Protein AF-A0A2J7ZFW6-F1 (afdb_monomer_lite)

Structure (mmCIF, N/CA/C/O backbone):
data_AF-A0A2J7ZFW6-F1
#
_entry.id   AF-A0A2J7ZFW6-F1
#
loop_
_atom_site.group_PDB
_atom_site.id
_atom_site.type_symbol
_atom_site.label_atom_id
_atom_site.label_alt_id
_atom_site.label_comp_id
_atom_site.label_asym_id
_atom_site.label_entity_id
_atom_site.label_seq_id
_atom_site.pdbx_PDB_ins_code
_atom_site.Cartn_x
_atom_site.Cartn_y
_atom_site.Cartn_z
_atom_site.occupancy
_atom_site.B_iso_or_equiv
_atom_site.auth_seq_id
_atom_site.auth_comp_id
_atom_site.auth_asym_id
_atom_site.auth_atom_id
_atom_site.pdbx_PDB_model_num
ATOM 1 N N . GLY A 1 1 ? 2.604 1.633 24.240 1.00 54.91 1 GLY A N 1
ATOM 2 C CA . GLY A 1 1 ? 1.274 1.673 23.605 1.00 54.91 1 GLY A CA 1
ATOM 3 C C . GLY A 1 1 ? 0.213 1.058 24.493 1.00 54.91 1 GLY A C 1
ATOM 4 O O . GLY A 1 1 ? 0.564 0.341 25.420 1.00 54.91 1 GLY A O 1
ATOM 5 N N . THR A 1 2 ? -1.064 1.325 24.219 1.00 57.09 2 THR A N 1
ATOM 6 C CA . THR A 1 2 ? -2.205 0.708 24.924 1.00 57.09 2 THR A CA 1
ATOM 7 C C . THR A 1 2 ? -2.651 -0.556 24.183 1.00 57.09 2 THR A C 1
ATOM 9 O O . THR A 1 2 ? -2.624 -0.587 22.955 1.00 57.09 2 THR A O 1
ATOM 12 N N . SER A 1 3 ? -3.036 -1.611 24.907 1.00 61.34 3 SER A N 1
ATOM 13 C CA . SER A 1 3 ? -3.532 -2.857 24.301 1.00 61.34 3 SER A CA 1
ATOM 14 C C . SER A 1 3 ? -4.953 -2.675 23.749 1.00 61.34 3 SER A C 1
ATOM 16 O O . SER A 1 3 ? -5.788 -2.030 24.385 1.00 61.34 3 SER A O 1
ATOM 18 N N . ILE A 1 4 ? -5.238 -3.241 22.571 1.00 69.00 4 ILE A N 1
ATOM 19 C CA . ILE A 1 4 ? -6.576 -3.206 21.961 1.00 69.00 4 ILE A CA 1
ATOM 20 C C . ILE A 1 4 ? -7.491 -4.219 22.673 1.00 69.00 4 ILE A C 1
ATOM 22 O O . ILE A 1 4 ? -7.099 -5.381 22.813 1.00 69.00 4 ILE A O 1
ATOM 26 N N . PRO A 1 5 ? -8.727 -3.843 23.066 1.00 78.56 5 PRO A N 1
ATOM 27 C CA . PRO A 1 5 ? -9.660 -4.775 23.688 1.00 78.56 5 PRO A CA 1
ATOM 28 C C . PRO A 1 5 ? -9.950 -6.004 22.802 1.00 78.56 5 PRO A C 1
ATOM 30 O O . PRO A 1 5 ? -10.205 -5.848 21.602 1.00 78.56 5 PRO A O 1
ATOM 33 N N . PRO A 1 6 ? -9.992 -7.227 23.367 1.00 77.69 6 PRO A N 1
ATOM 34 C CA . PRO A 1 6 ? -10.208 -8.454 22.596 1.00 77.69 6 PRO A CA 1
ATOM 35 C C . PRO A 1 6 ? -11.500 -8.474 21.764 1.00 77.69 6 PRO A C 1
ATOM 37 O O . PRO A 1 6 ? -11.520 -9.053 20.679 1.00 77.69 6 PRO A O 1
ATOM 40 N N . ASP A 1 7 ? -12.572 -7.839 22.244 1.00 82.88 7 ASP A N 1
ATOM 41 C CA . ASP A 1 7 ? -13.850 -7.746 21.526 1.00 82.88 7 ASP A CA 1
ATOM 42 C C . ASP A 1 7 ? -13.753 -6.933 20.236 1.00 82.88 7 ASP A C 1
ATOM 44 O O . ASP A 1 7 ? -14.237 -7.370 19.191 1.00 82.88 7 ASP A O 1
ATOM 48 N N . VAL A 1 8 ? -13.061 -5.793 20.283 1.00 81.00 8 VAL A N 1
ATOM 49 C CA . VAL A 1 8 ? -12.834 -4.935 19.110 1.00 81.00 8 VAL A CA 1
ATOM 50 C C . VAL A 1 8 ? -12.044 -5.703 18.050 1.00 81.00 8 VAL A C 1
ATOM 52 O O . VAL A 1 8 ? -12.373 -5.665 16.866 1.00 81.00 8 VAL A O 1
ATOM 55 N N . MET A 1 9 ? -11.044 -6.479 18.473 1.00 76.31 9 MET A N 1
ATOM 56 C CA . MET A 1 9 ? -10.252 -7.306 17.564 1.00 76.31 9 MET A CA 1
ATOM 57 C C . MET A 1 9 ? -11.081 -8.406 16.890 1.00 76.31 9 MET A C 1
ATOM 59 O O . MET A 1 9 ? -10.951 -8.629 15.685 1.00 76.31 9 MET A O 1
ATOM 63 N N . ARG A 1 10 ? -11.985 -9.058 17.634 1.00 80.50 10 ARG A N 1
ATOM 64 C CA . ARG A 1 10 ? -12.930 -10.034 17.066 1.00 80.50 10 ARG A CA 1
ATOM 65 C C . ARG A 1 10 ? -13.868 -9.394 16.043 1.00 80.50 10 ARG A C 1
ATOM 67 O O . ARG A 1 10 ? -14.083 -9.976 14.982 1.00 80.50 10 ARG A O 1
ATOM 74 N N . GLN A 1 11 ? -14.388 -8.203 16.333 1.00 83.25 11 GLN A N 1
ATOM 75 C CA . GLN A 1 11 ? -15.277 -7.476 15.422 1.00 83.25 11 GLN A CA 1
ATOM 76 C C . GLN A 1 11 ? -14.564 -7.080 14.125 1.00 83.25 11 GLN A C 1
ATOM 78 O O . GLN A 1 11 ? -15.088 -7.344 13.046 1.00 83.25 11 GLN A O 1
ATOM 83 N N . LEU A 1 12 ? -13.347 -6.534 14.207 1.00 79.94 12 LEU A N 1
ATOM 84 C CA . LEU A 1 12 ? -12.536 -6.206 13.027 1.0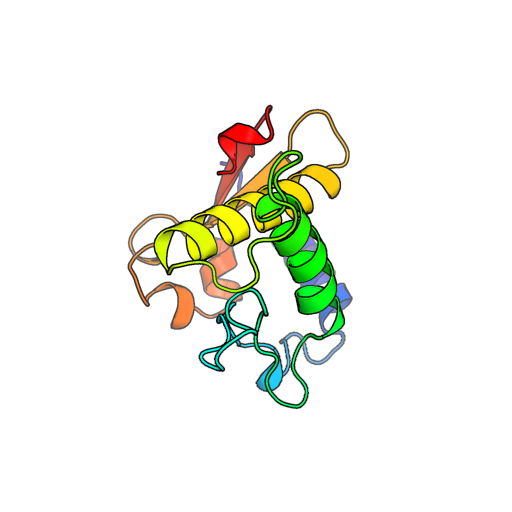0 79.94 12 LEU A CA 1
ATOM 85 C C . LEU A 1 12 ? -12.236 -7.447 12.179 1.00 79.94 12 LEU A C 1
ATOM 87 O O . LEU A 1 12 ? -12.359 -7.418 10.957 1.00 79.94 12 LEU A O 1
ATOM 91 N N . ARG A 1 13 ? -11.899 -8.567 12.824 1.00 78.56 13 ARG A N 1
ATOM 92 C CA . ARG A 1 13 ? -11.653 -9.848 12.150 1.00 78.56 13 ARG A CA 1
ATOM 93 C C . ARG A 1 13 ? -12.893 -10.346 11.406 1.00 78.56 13 ARG A C 1
ATOM 95 O O . ARG A 1 13 ? -12.777 -10.775 10.261 1.00 78.56 13 ARG A O 1
ATOM 102 N N . SER A 1 14 ? -14.064 -10.257 12.034 1.00 84.69 14 SER A N 1
ATOM 103 C CA . SER A 1 14 ? -15.339 -10.610 11.402 1.00 84.69 14 SER A CA 1
ATOM 104 C C . SER A 1 14 ? -15.698 -9.660 10.261 1.00 84.69 14 SER A C 1
ATOM 106 O O . SER A 1 14 ? -16.242 -10.106 9.257 1.00 84.69 14 SER A O 1
ATOM 108 N N . LEU A 1 15 ? -15.396 -8.368 10.392 1.00 84.19 15 LEU A N 1
ATOM 109 C CA . LEU A 1 15 ? -15.647 -7.381 9.344 1.00 84.19 15 LEU A CA 1
ATOM 110 C C . LEU A 1 15 ? -14.795 -7.657 8.098 1.00 84.19 15 LEU A C 1
ATOM 112 O O . LEU A 1 15 ? -15.297 -7.569 6.983 1.00 84.19 15 LEU A O 1
ATOM 116 N N . LEU A 1 16 ? -13.519 -8.005 8.284 1.00 81.75 16 LEU A N 1
ATOM 117 C CA . LEU A 1 16 ? -12.585 -8.240 7.181 1.00 81.75 16 LEU A CA 1
ATOM 118 C C . LEU A 1 16 ? -12.771 -9.617 6.530 1.00 81.75 16 LEU A C 1
ATOM 120 O O . LEU A 1 16 ? -12.719 -9.724 5.307 1.00 81.75 16 LEU A O 1
ATOM 124 N N . TRP A 1 17 ? -12.976 -10.670 7.329 1.00 83.94 17 TRP A N 1
ATOM 125 C CA . TRP A 1 17 ? -12.914 -12.065 6.861 1.00 83.94 17 TRP A CA 1
ATOM 126 C C . TRP A 1 17 ? -14.219 -12.848 7.030 1.00 83.94 17 TRP A C 1
ATOM 128 O O . TRP A 1 17 ? -14.264 -14.042 6.722 1.00 83.94 17 TRP A O 1
ATOM 138 N N . GLY A 1 18 ? -15.281 -12.215 7.529 1.00 83.12 18 GLY A N 1
ATOM 139 C CA . GLY A 1 18 ? -16.548 -12.882 7.816 1.00 83.12 18 GLY A CA 1
ATOM 140 C C . GLY A 1 18 ? -16.369 -14.102 8.725 1.00 83.12 18 GLY A C 1
ATOM 141 O O . GLY A 1 18 ? -15.485 -14.153 9.583 1.00 83.12 18 GLY A O 1
ATOM 142 N N . ASN A 1 19 ? -17.178 -15.133 8.477 1.00 78.50 19 ASN A N 1
ATOM 143 C CA . ASN A 1 19 ? -17.191 -16.369 9.269 1.00 78.50 19 ASN A CA 1
ATOM 144 C C . ASN A 1 19 ? -15.912 -17.218 9.127 1.00 78.50 19 ASN A C 1
ATOM 146 O O . ASN A 1 19 ? -15.672 -18.092 9.954 1.00 78.50 19 ASN A O 1
ATOM 150 N N . GLN A 1 20 ? -15.090 -16.981 8.096 1.00 73.38 20 GLN A N 1
ATOM 151 C CA . GLN A 1 20 ? -13.809 -17.679 7.913 1.00 73.38 20 GLN A CA 1
ATOM 152 C C . GLN A 1 20 ? -12.788 -17.233 8.967 1.00 73.38 20 GLN A C 1
ATOM 154 O O . GLN A 1 20 ? -11.894 -17.986 9.349 1.00 73.38 20 GLN A O 1
ATOM 159 N N . GLY A 1 21 ? -12.891 -15.980 9.424 1.00 72.94 21 GLY A N 1
ATOM 160 C CA . GLY A 1 21 ? -12.013 -15.389 10.425 1.00 72.94 21 GLY A CA 1
ATOM 161 C C . GLY A 1 21 ? -10.541 -15.268 10.009 1.00 72.94 21 GLY A C 1
ATOM 162 O O . GLY A 1 21 ? -9.755 -14.725 10.773 1.00 72.94 21 GLY A O 1
ATOM 163 N N . VAL A 1 22 ? -10.113 -15.748 8.847 1.00 77.06 22 VAL A N 1
ATOM 164 C CA . VAL A 1 22 ? -8.724 -15.635 8.391 1.00 77.06 22 VAL A CA 1
ATOM 165 C C . VAL A 1 22 ? -8.683 -15.209 6.929 1.00 77.06 22 VAL A C 1
ATOM 167 O O . VAL A 1 22 ? -9.566 -15.591 6.161 1.00 77.06 22 VAL A O 1
ATOM 170 N N . PRO A 1 23 ? -7.654 -14.450 6.517 1.00 80.44 23 PRO A N 1
ATOM 171 C CA . PRO A 1 23 ? -7.466 -14.140 5.111 1.00 80.44 23 PRO A CA 1
ATOM 172 C C . PRO A 1 23 ? -7.159 -15.425 4.326 1.00 80.44 23 PRO A C 1
ATOM 174 O O . PRO A 1 23 ? -6.467 -16.317 4.846 1.00 80.44 23 PRO A O 1
ATOM 177 N N . PRO A 1 24 ? -7.611 -15.524 3.063 1.00 83.38 24 PRO A N 1
ATOM 178 C CA . PRO A 1 24 ? -7.288 -16.661 2.212 1.00 83.38 24 PRO A CA 1
ATOM 179 C C . PRO A 1 24 ? -5.766 -16.753 1.990 1.00 83.38 24 PRO A C 1
ATOM 181 O O . PRO A 1 24 ? -5.067 -15.738 2.063 1.00 83.38 24 PRO A O 1
ATOM 184 N N . PRO A 1 25 ? -5.212 -17.943 1.685 1.00 83.81 25 PRO A N 1
ATOM 185 C CA . PRO A 1 25 ? -3.768 -18.112 1.499 1.00 83.81 25 PRO A CA 1
ATOM 186 C C . PRO A 1 25 ? -3.151 -17.152 0.472 1.00 83.81 25 PRO A C 1
ATOM 188 O O . PRO A 1 25 ? -2.040 -16.671 0.676 1.00 83.81 25 PRO A O 1
ATOM 191 N N . SER A 1 26 ? -3.887 -16.810 -0.589 1.00 83.69 26 SER A N 1
ATOM 192 C CA . SER A 1 26 ? -3.454 -15.860 -1.622 1.00 83.69 26 SER A CA 1
ATOM 193 C C . SER A 1 26 ? -3.247 -14.431 -1.102 1.00 83.69 26 SER A C 1
ATOM 195 O O . SER A 1 26 ? -2.488 -13.668 -1.694 1.00 83.69 26 SER A O 1
ATOM 197 N N . TRP A 1 27 ? -3.883 -14.066 0.015 1.00 86.50 27 TRP A N 1
ATOM 198 C CA . TRP A 1 27 ? -3.726 -12.766 0.673 1.00 86.50 27 TRP A CA 1
ATOM 199 C C . TRP A 1 27 ? -2.556 -12.731 1.657 1.00 86.50 27 TRP A C 1
ATOM 201 O O . TRP A 1 27 ? -2.133 -11.653 2.067 1.00 86.50 27 TRP A O 1
ATOM 211 N N . LYS A 1 28 ? -1.969 -13.885 1.993 1.00 83.56 28 LYS A N 1
ATOM 212 C CA . LYS A 1 28 ? -0.756 -13.987 2.817 1.00 83.56 28 LYS A CA 1
ATOM 213 C C . LYS A 1 28 ? 0.499 -13.780 1.959 1.00 83.56 28 LYS A C 1
ATOM 215 O O . LYS A 1 28 ? 1.374 -14.643 1.893 1.00 83.56 28 LYS A O 1
ATOM 220 N N . GLN A 1 29 ? 0.571 -12.645 1.267 1.00 86.12 29 GLN A N 1
ATOM 221 C CA . GLN A 1 29 ? 1.736 -12.227 0.487 1.00 86.12 29 GLN A CA 1
ATOM 222 C C . GLN A 1 29 ? 2.304 -10.903 1.007 1.00 86.12 29 GLN A C 1
ATOM 224 O O . GLN A 1 29 ? 1.587 -10.100 1.595 1.00 86.12 29 GLN A O 1
ATOM 229 N N . GLY A 1 30 ? 3.595 -10.678 0.771 1.00 87.75 30 GLY A N 1
ATOM 230 C CA . GLY A 1 30 ? 4.220 -9.378 0.992 1.00 87.75 30 GLY A CA 1
ATOM 231 C C . GLY A 1 30 ? 4.044 -8.438 -0.201 1.00 87.75 30 GLY A C 1
ATOM 232 O O . GLY A 1 30 ? 3.451 -8.792 -1.225 1.00 87.75 30 GLY A O 1
ATOM 233 N N . PHE A 1 31 ? 4.624 -7.249 -0.075 1.00 94.25 31 PHE A N 1
ATOM 234 C CA . PHE A 1 31 ? 4.855 -6.347 -1.196 1.00 94.25 31 PHE A CA 1
ATOM 235 C C . PHE A 1 31 ? 6.160 -6.749 -1.886 1.00 94.25 31 PHE A C 1
ATOM 237 O O . PHE A 1 31 ? 7.227 -6.722 -1.274 1.00 94.25 31 PHE A O 1
ATOM 244 N N . PHE A 1 32 ? 6.077 -7.148 -3.152 1.00 94.19 32 PHE A N 1
ATOM 245 C CA . PHE A 1 32 ? 7.241 -7.524 -3.950 1.00 94.19 32 PHE A CA 1
ATOM 246 C C . PHE A 1 32 ? 7.275 -6.674 -5.205 1.00 94.19 32 PHE A C 1
ATOM 248 O O . PHE A 1 32 ? 6.269 -6.586 -5.904 1.00 94.19 32 PHE A O 1
ATOM 255 N N . PHE A 1 33 ? 8.426 -6.094 -5.515 1.00 97.06 33 PHE A N 1
ATOM 256 C CA . PHE A 1 33 ? 8.611 -5.401 -6.780 1.00 97.06 33 PHE A CA 1
ATOM 257 C C . PHE A 1 33 ? 8.875 -6.386 -7.918 1.00 97.06 33 PHE A C 1
ATOM 259 O O . PHE A 1 33 ? 9.512 -7.431 -7.741 1.00 97.06 33 PHE A O 1
ATOM 266 N N . SER A 1 34 ? 8.375 -6.040 -9.099 1.00 96.44 34 SER A N 1
ATOM 267 C CA . SER A 1 34 ? 8.596 -6.786 -10.328 1.00 96.44 34 SER A CA 1
ATOM 268 C C . SER A 1 34 ? 10.078 -6.808 -10.693 1.00 96.44 34 SER A C 1
ATOM 270 O O . SER A 1 34 ? 10.803 -5.823 -10.554 1.00 96.44 34 SER A O 1
ATOM 272 N N . ARG A 1 35 ? 10.522 -7.957 -11.205 1.00 94.44 35 ARG A N 1
ATOM 273 C CA . ARG A 1 35 ? 11.869 -8.143 -11.762 1.00 94.44 35 ARG A CA 1
ATOM 274 C C . ARG A 1 35 ? 11.902 -7.974 -13.282 1.00 94.44 35 ARG A C 1
ATOM 276 O O . ARG A 1 35 ? 12.965 -8.100 -13.880 1.00 94.44 35 ARG A O 1
ATOM 283 N N . HIS A 1 36 ? 10.754 -7.715 -13.908 1.00 94.56 36 HIS A N 1
ATOM 284 C CA . HIS A 1 36 ? 10.676 -7.486 -15.346 1.00 94.56 36 HIS A CA 1
ATOM 285 C C . HIS A 1 36 ? 11.266 -6.117 -15.693 1.00 94.56 36 HIS A C 1
ATOM 287 O O . HIS A 1 36 ? 10.952 -5.111 -15.053 1.00 94.56 36 HIS A O 1
ATOM 293 N N . ALA A 1 37 ? 12.126 -6.090 -16.711 1.00 92.25 37 ALA A N 1
ATOM 294 C CA . ALA A 1 37 ? 12.735 -4.860 -17.195 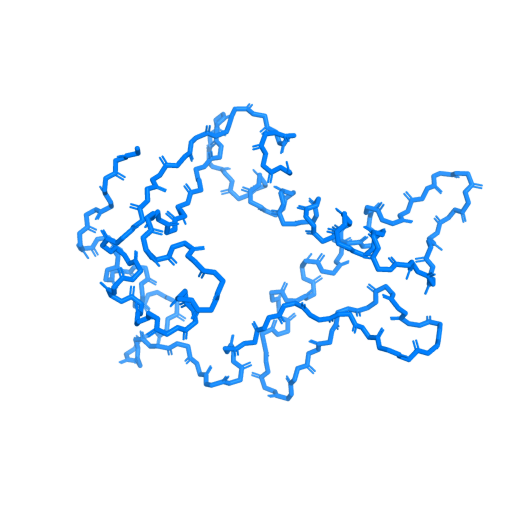1.00 92.25 37 ALA A CA 1
ATOM 295 C C . ALA A 1 37 ? 11.658 -3.866 -17.665 1.00 92.25 37 ALA A C 1
ATOM 297 O O . ALA A 1 37 ? 10.722 -4.243 -18.367 1.00 92.25 37 ALA A O 1
ATOM 298 N N . GLY A 1 38 ? 11.793 -2.605 -17.255 1.00 91.81 38 GLY A N 1
ATOM 299 C CA . GLY A 1 38 ? 10.835 -1.534 -17.536 1.00 91.81 38 GLY A CA 1
ATOM 300 C C . GLY A 1 38 ? 9.611 -1.515 -16.617 1.00 91.81 38 GLY A C 1
ATOM 301 O O . GLY A 1 38 ? 8.788 -0.616 -16.745 1.00 91.81 38 GLY A O 1
ATOM 302 N N . LEU A 1 39 ? 9.477 -2.477 -15.696 1.00 95.25 39 LEU A N 1
ATOM 303 C CA . LEU A 1 39 ? 8.354 -2.582 -14.758 1.00 95.25 39 LEU A CA 1
ATOM 304 C C . LEU A 1 39 ? 8.809 -2.640 -13.296 1.00 95.25 39 LEU A C 1
ATOM 306 O O . LEU A 1 39 ? 8.022 -3.013 -12.430 1.00 95.25 39 LEU A O 1
ATOM 310 N N . GLN A 1 40 ? 10.054 -2.270 -12.985 1.00 97.06 40 GLN A N 1
ATOM 311 C CA . GLN A 1 40 ? 10.616 -2.403 -11.635 1.00 97.06 40 GLN A CA 1
ATOM 312 C C . GLN A 1 40 ? 9.897 -1.535 -10.586 1.00 97.06 40 GLN A C 1
ATOM 314 O O . GLN A 1 40 ? 10.059 -1.757 -9.393 1.00 97.06 40 GLN A O 1
ATOM 319 N N . PHE A 1 41 ? 9.075 -0.568 -10.990 1.00 95.69 41 PHE A N 1
ATOM 320 C CA . PHE A 1 41 ? 8.206 0.202 -10.091 1.00 95.69 41 PHE A CA 1
ATOM 321 C C . PHE A 1 41 ? 6.926 -0.541 -9.669 1.00 95.69 41 PHE A C 1
ATOM 323 O O . PHE A 1 41 ? 6.225 -0.092 -8.762 1.00 95.69 41 PHE A O 1
ATOM 330 N N . GLY A 1 42 ? 6.573 -1.626 -10.362 1.00 97.19 42 GLY A N 1
ATOM 331 C CA . GLY A 1 42 ? 5.311 -2.336 -10.191 1.00 97.19 42 GLY A CA 1
ATOM 332 C C . GLY A 1 42 ? 5.358 -3.370 -9.072 1.00 97.19 42 GLY A C 1
ATOM 333 O O . GLY A 1 42 ? 6.276 -4.189 -9.009 1.00 97.19 42 GLY A O 1
ATOM 334 N N . LEU A 1 43 ? 4.337 -3.368 -8.223 1.00 97.62 43 LEU A N 1
ATOM 335 C CA . LEU A 1 43 ? 4.082 -4.391 -7.220 1.00 97.62 43 LEU A CA 1
ATOM 336 C C . LEU A 1 43 ? 3.469 -5.640 -7.866 1.00 97.62 43 LEU A C 1
ATOM 338 O O . LEU A 1 43 ? 2.560 -5.566 -8.692 1.00 97.62 43 LEU A O 1
ATOM 342 N N . VAL A 1 44 ? 3.958 -6.809 -7.463 1.00 96.06 44 VAL A N 1
ATOM 343 C CA . VAL A 1 44 ? 3.509 -8.107 -7.970 1.00 96.06 44 VAL A CA 1
ATOM 344 C C . VAL A 1 44 ? 2.307 -8.607 -7.173 1.00 96.06 44 VAL A C 1
ATOM 346 O O . VAL A 1 44 ? 2.370 -8.808 -5.957 1.00 96.06 44 VAL A O 1
ATOM 349 N N . GLN A 1 45 ? 1.224 -8.902 -7.888 1.00 95.06 45 GLN A N 1
ATOM 350 C CA . GLN A 1 45 ? 0.072 -9.623 -7.364 1.00 95.06 45 GLN A CA 1
ATOM 351 C C . GLN A 1 45 ? 0.163 -11.108 -7.732 1.00 95.06 45 GLN A C 1
ATOM 353 O O . GLN A 1 45 ? 0.238 -11.454 -8.910 1.00 95.06 45 GLN A O 1
ATOM 358 N N . ARG A 1 46 ? 0.091 -12.008 -6.744 1.00 92.50 46 ARG A N 1
ATOM 359 C CA . ARG A 1 46 ? -0.126 -13.439 -7.007 1.00 92.50 46 ARG A CA 1
ATOM 360 C C . ARG A 1 46 ? -1.593 -13.703 -7.337 1.00 92.50 46 ARG A C 1
ATOM 362 O O . ARG A 1 46 ? -2.477 -12.971 -6.896 1.00 92.50 46 ARG A O 1
ATOM 369 N N . GLN A 1 47 ? -1.868 -14.766 -8.088 1.00 92.50 47 GLN A N 1
ATOM 370 C CA . GLN A 1 47 ? -3.235 -15.135 -8.462 1.00 92.50 47 GLN A CA 1
ATOM 371 C C . GLN A 1 47 ? -4.155 -15.219 -7.229 1.00 92.50 47 GLN A C 1
ATOM 373 O O . GLN A 1 47 ? -3.809 -15.832 -6.219 1.00 92.50 47 GLN A O 1
ATOM 378 N N . GLY A 1 48 ? -5.314 -14.556 -7.302 1.00 89.06 48 GLY A N 1
ATOM 379 C CA . GLY A 1 48 ? -6.267 -14.461 -6.188 1.00 89.06 48 GLY A CA 1
ATOM 380 C C . GLY A 1 48 ? -5.811 -13.582 -5.014 1.00 89.06 48 GLY A C 1
ATOM 381 O O . GLY A 1 48 ? -6.455 -13.598 -3.965 1.00 89.06 48 GLY A O 1
ATOM 382 N N . GLY A 1 49 ? -4.691 -12.864 -5.148 1.00 90.50 49 GLY A N 1
ATOM 383 C CA . GLY A 1 49 ? -4.160 -11.948 -4.139 1.00 90.50 49 GLY A CA 1
ATOM 384 C C . GLY A 1 49 ? -4.974 -10.654 -3.987 1.00 90.50 49 GLY A C 1
ATOM 385 O O . GLY A 1 49 ? -5.950 -10.441 -4.711 1.00 90.50 49 GLY A O 1
ATOM 386 N N . PRO A 1 50 ? -4.578 -9.767 -3.059 1.00 91.62 50 PRO A N 1
ATOM 387 C CA . PRO A 1 50 ? -5.370 -8.612 -2.649 1.00 91.62 50 PRO A CA 1
ATOM 388 C C . PRO A 1 50 ? -5.222 -7.440 -3.633 1.00 91.62 50 PRO A C 1
ATOM 390 O O . PRO A 1 50 ? -4.588 -6.434 -3.316 1.00 91.62 50 PRO A O 1
ATOM 393 N N . CYS A 1 51 ? -5.793 -7.556 -4.838 1.00 93.31 51 CYS A N 1
ATOM 394 C CA . CYS A 1 51 ? -5.643 -6.554 -5.906 1.00 93.31 51 CYS A CA 1
ATOM 395 C C . CYS A 1 51 ? -6.023 -5.138 -5.467 1.00 93.31 51 CYS A C 1
ATOM 397 O O . CYS A 1 51 ? -5.307 -4.197 -5.785 1.00 93.31 51 CYS A O 1
ATOM 399 N N . GLY A 1 52 ? -7.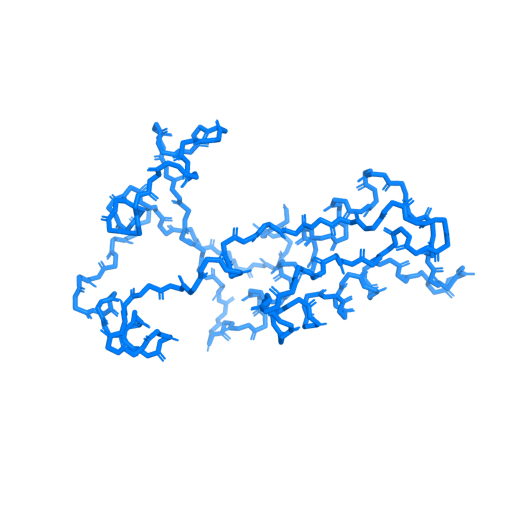111 -4.984 -4.703 1.00 90.88 52 GLY A N 1
ATOM 400 C CA . GLY A 1 52 ? -7.560 -3.677 -4.220 1.00 90.88 52 GLY A CA 1
ATOM 401 C C . GLY A 1 52 ? -6.545 -3.013 -3.287 1.00 90.88 52 GLY A C 1
ATOM 402 O O . GLY A 1 52 ? -6.265 -1.827 -3.426 1.00 90.88 52 GLY A O 1
ATOM 403 N N . VAL A 1 53 ? -5.929 -3.793 -2.393 1.00 92.69 53 VAL A N 1
ATOM 404 C CA . VAL A 1 53 ? -4.886 -3.295 -1.483 1.00 92.69 53 VAL A CA 1
ATOM 405 C C . VAL A 1 53 ? -3.623 -2.946 -2.266 1.00 92.69 53 VAL A C 1
ATOM 407 O O . VAL A 1 53 ? -3.073 -1.861 -2.101 1.00 92.69 53 VAL A O 1
ATOM 410 N N . LEU A 1 54 ? -3.174 -3.840 -3.154 1.00 95.81 54 LEU A N 1
ATOM 411 C CA . LEU A 1 54 ? -1.971 -3.607 -3.952 1.00 95.81 54 LEU A CA 1
ATOM 412 C C . LEU A 1 54 ? -2.113 -2.411 -4.889 1.00 95.81 54 LEU A C 1
ATOM 414 O O . LEU A 1 54 ? -1.175 -1.634 -4.994 1.00 95.81 54 LEU A O 1
ATOM 418 N N . ALA A 1 55 ? -3.263 -2.241 -5.541 1.00 96.25 55 ALA A N 1
ATOM 419 C CA . ALA A 1 55 ? -3.507 -1.122 -6.445 1.00 96.25 55 ALA A CA 1
ATOM 420 C C . ALA A 1 55 ? -3.492 0.225 -5.707 1.00 96.25 55 ALA A C 1
ATOM 422 O O . ALA A 1 55 ? -2.878 1.176 -6.190 1.00 96.25 55 ALA A O 1
ATOM 423 N N . ALA A 1 56 ? -4.105 0.298 -4.520 1.00 96.06 56 ALA A N 1
ATOM 424 C CA . ALA A 1 56 ? -4.085 1.504 -3.695 1.00 96.06 56 ALA A CA 1
ATOM 425 C C . ALA A 1 56 ? -2.655 1.875 -3.268 1.00 96.06 56 ALA A C 1
ATOM 427 O O . ALA A 1 56 ? -2.224 3.013 -3.452 1.00 96.06 56 ALA A O 1
ATOM 428 N N . VAL A 1 57 ? -1.876 0.901 -2.783 1.00 97.31 57 VAL A N 1
ATOM 429 C CA . VAL A 1 57 ? -0.468 1.129 -2.419 1.00 97.31 57 VAL A CA 1
ATOM 430 C C . VAL A 1 57 ? 0.372 1.478 -3.653 1.00 97.31 57 VAL A C 1
ATOM 432 O O . VAL A 1 57 ? 1.196 2.389 -3.597 1.00 97.31 57 VAL A O 1
ATOM 435 N N . GLN A 1 58 ? 0.137 0.820 -4.792 1.00 97.50 58 GLN A N 1
ATOM 436 C CA . GLN A 1 58 ? 0.838 1.084 -6.052 1.00 97.50 58 GLN A CA 1
ATOM 437 C C . GLN A 1 58 ? 0.675 2.537 -6.509 1.00 97.50 58 GLN A C 1
ATOM 439 O O . GLN A 1 58 ? 1.635 3.120 -7.012 1.00 97.50 58 GLN A O 1
ATOM 444 N N . ALA A 1 59 ? -0.507 3.133 -6.334 1.00 96.69 59 ALA A N 1
ATOM 445 C CA . ALA A 1 59 ? -0.742 4.532 -6.686 1.00 96.69 59 ALA A CA 1
ATOM 446 C C . ALA A 1 59 ? 0.177 5.477 -5.892 1.00 96.69 59 ALA A C 1
ATOM 448 O O . ALA A 1 59 ? 0.811 6.359 -6.472 1.00 96.69 59 ALA A O 1
ATOM 449 N N . HIS A 1 60 ? 0.325 5.245 -4.586 1.00 97.31 60 HIS A N 1
ATOM 450 C CA . HIS A 1 60 ? 1.239 6.028 -3.756 1.00 97.31 60 HIS A CA 1
ATOM 451 C C . HIS A 1 60 ? 2.717 5.735 -4.055 1.00 97.31 60 HIS A C 1
ATOM 453 O O . HIS A 1 60 ? 3.526 6.660 -4.039 1.00 97.31 60 HIS A O 1
ATOM 459 N N . VAL A 1 61 ? 3.079 4.493 -4.402 1.00 97.50 61 VAL A N 1
ATOM 460 C CA . VAL A 1 61 ? 4.439 4.156 -4.868 1.00 97.50 61 VAL A CA 1
ATOM 461 C C . VAL A 1 61 ? 4.786 4.954 -6.125 1.00 97.50 61 VAL A C 1
ATOM 463 O O . VAL A 1 61 ? 5.863 5.541 -6.205 1.00 97.50 61 VAL A O 1
ATOM 466 N N . LEU A 1 62 ? 3.870 5.021 -7.096 1.00 96.19 62 LEU A N 1
ATOM 467 C CA . LEU A 1 62 ? 4.058 5.816 -8.310 1.00 96.19 62 LEU A CA 1
ATOM 468 C C . LEU A 1 62 ? 4.212 7.304 -7.994 1.00 96.19 62 LEU A C 1
ATOM 470 O O . LEU A 1 62 ? 5.096 7.945 -8.557 1.00 96.19 62 LEU A O 1
ATOM 474 N N . ALA A 1 63 ? 3.398 7.839 -7.082 1.00 95.12 63 ALA A N 1
ATOM 475 C CA . ALA A 1 63 ? 3.518 9.224 -6.638 1.00 95.12 63 ALA A CA 1
ATOM 476 C C . ALA A 1 63 ? 4.879 9.501 -5.972 1.00 95.12 63 ALA A C 1
ATOM 478 O O . ALA A 1 63 ? 5.509 10.508 -6.277 1.00 95.12 63 ALA A O 1
ATOM 479 N N . ALA A 1 64 ? 5.378 8.589 -5.132 1.00 95.38 64 ALA A N 1
ATOM 480 C CA . ALA A 1 64 ? 6.682 8.716 -4.477 1.00 95.38 64 ALA A CA 1
ATOM 481 C C . ALA A 1 64 ? 7.870 8.588 -5.451 1.00 95.38 64 ALA A C 1
ATOM 483 O O . ALA A 1 64 ? 8.930 9.173 -5.230 1.00 95.38 64 ALA A O 1
ATOM 484 N N . LEU A 1 65 ? 7.704 7.833 -6.540 1.00 96.19 65 LEU A N 1
ATOM 485 C CA . LEU A 1 65 ? 8.699 7.697 -7.610 1.00 96.19 65 LEU A CA 1
ATOM 486 C C . LEU A 1 65 ? 8.614 8.809 -8.665 1.00 96.19 65 LEU A C 1
ATOM 488 O O . LEU A 1 65 ? 9.480 8.882 -9.543 1.00 96.19 65 LEU A O 1
ATOM 492 N N . HIS A 1 66 ? 7.587 9.655 -8.601 1.00 95.00 66 HIS A N 1
ATOM 493 C CA . HIS A 1 66 ? 7.429 10.794 -9.486 1.00 95.00 66 HIS A CA 1
ATOM 494 C C . HIS A 1 66 ? 8.293 11.965 -9.019 1.00 95.00 66 HIS A C 1
ATOM 496 O O . HIS A 1 66 ? 8.228 12.399 -7.870 1.00 95.00 66 HIS A O 1
ATOM 502 N N . LYS A 1 67 ? 9.075 12.528 -9.937 1.00 90.38 67 LYS A N 1
ATOM 503 C CA . LYS A 1 67 ? 9.837 13.757 -9.720 1.00 90.38 67 LYS A CA 1
ATOM 504 C C . LYS A 1 67 ? 9.360 14.818 -10.709 1.00 90.38 67 LYS A C 1
ATOM 506 O O . LYS A 1 67 ? 9.368 14.537 -11.906 1.00 90.38 67 LYS A O 1
ATOM 511 N N . PRO A 1 68 ? 9.065 16.057 -10.273 1.00 87.62 68 PRO A N 1
ATOM 512 C CA . PRO A 1 68 ? 8.590 17.113 -11.174 1.00 87.62 68 PRO A CA 1
ATOM 513 C C . PRO A 1 68 ? 9.506 17.373 -12.379 1.00 87.62 68 PRO A C 1
ATOM 515 O O . PRO A 1 68 ? 9.041 17.731 -13.453 1.00 87.62 68 PRO A O 1
ATOM 518 N N . THR A 1 69 ? 10.815 17.175 -12.210 1.00 88.81 69 THR A N 1
ATOM 519 C CA . THR A 1 69 ? 11.829 17.465 -13.234 1.00 88.81 69 THR A CA 1
ATOM 520 C C . THR A 1 69 ? 12.105 16.315 -14.198 1.00 88.81 69 THR A C 1
ATOM 522 O O . THR A 1 69 ? 12.589 16.554 -15.297 1.00 88.81 69 THR A O 1
ATOM 525 N N . SER A 1 70 ? 11.856 15.068 -13.790 1.00 87.56 70 SER A N 1
ATOM 526 C CA . SER A 1 70 ? 12.251 13.864 -14.547 1.00 87.56 70 SER A CA 1
ATOM 527 C C . SER A 1 70 ? 11.104 12.881 -14.786 1.00 87.56 70 SER A C 1
ATOM 529 O O . SER A 1 70 ? 11.303 11.851 -15.424 1.00 87.56 70 SER A O 1
ATOM 531 N N . GLY A 1 71 ? 9.895 13.202 -14.323 1.00 89.44 71 GLY A N 1
ATOM 532 C CA . GLY A 1 71 ? 8.725 12.348 -14.456 1.00 89.44 71 GLY A CA 1
ATOM 533 C C . GLY A 1 71 ? 8.798 11.114 -13.557 1.00 89.44 71 GLY A C 1
ATOM 534 O O . GLY A 1 71 ? 9.336 11.157 -12.450 1.00 89.44 71 GLY A O 1
ATOM 535 N N . PHE A 1 72 ? 8.207 10.012 -14.018 1.00 89.44 72 PHE A N 1
ATOM 536 C CA . PHE A 1 72 ? 8.164 8.754 -13.273 1.00 89.44 72 PHE A CA 1
ATOM 537 C C . PHE A 1 72 ? 9.436 7.936 -13.486 1.00 89.44 72 PHE A C 1
ATOM 539 O O . PHE A 1 72 ? 9.789 7.606 -14.618 1.00 89.44 72 PHE A O 1
ATOM 546 N N . ASN A 1 73 ? 10.082 7.532 -12.392 1.00 91.81 73 ASN A N 1
ATOM 547 C CA . ASN A 1 73 ? 11.141 6.531 -12.457 1.00 91.81 73 ASN A CA 1
ATOM 548 C C . ASN A 1 73 ? 10.528 5.141 -12.703 1.00 91.81 73 ASN A C 1
ATOM 550 O O . ASN A 1 73 ? 9.998 4.521 -11.781 1.00 91.81 73 ASN A O 1
ATOM 554 N N . THR A 1 74 ? 10.592 4.654 -13.944 1.00 90.25 74 THR A N 1
ATOM 555 C CA . THR A 1 74 ? 10.079 3.329 -14.339 1.00 90.25 74 THR A CA 1
ATOM 556 C C . THR A 1 74 ? 11.077 2.191 -14.101 1.00 90.25 74 THR A C 1
ATOM 558 O O . THR A 1 74 ? 10.739 1.014 -14.224 1.00 90.25 74 THR A O 1
ATOM 561 N N . THR A 1 75 ? 12.311 2.509 -13.716 1.00 94.56 75 THR A N 1
ATOM 562 C CA . THR A 1 75 ? 13.350 1.517 -13.423 1.00 94.56 75 THR A CA 1
ATOM 563 C C . THR A 1 75 ? 14.024 1.804 -12.078 1.00 94.56 75 THR A C 1
ATOM 565 O O . THR A 1 75 ? 15.252 1.936 -12.032 1.00 94.56 75 THR A O 1
ATOM 568 N N . PRO A 1 76 ? 13.261 1.936 -10.972 1.00 96.06 76 PRO A N 1
ATOM 569 C CA . PRO A 1 76 ? 13.837 2.256 -9.677 1.00 96.06 76 PRO A CA 1
ATOM 570 C C . PRO A 1 76 ? 14.742 1.130 -9.188 1.00 96.06 76 PRO A C 1
ATOM 572 O O . PRO A 1 76 ? 14.451 -0.057 -9.361 1.00 96.06 76 PRO A O 1
ATOM 575 N N . ARG A 1 77 ? 15.845 1.509 -8.544 1.00 95.31 77 ARG A N 1
ATOM 576 C CA . ARG A 1 77 ? 16.745 0.555 -7.879 1.00 95.31 77 ARG A CA 1
ATOM 577 C C . ARG A 1 77 ? 16.145 0.110 -6.547 1.00 95.31 77 ARG A C 1
ATOM 579 O O . ARG A 1 77 ? 15.303 0.803 -5.985 1.00 95.31 77 ARG A O 1
ATOM 586 N N . THR A 1 78 ? 16.631 -0.996 -5.987 1.00 95.25 78 THR A N 1
ATOM 587 C CA . THR A 1 78 ? 16.131 -1.553 -4.715 1.00 95.25 78 THR A CA 1
ATOM 588 C C . THR A 1 78 ? 15.999 -0.531 -3.572 1.00 95.25 78 THR A C 1
ATOM 590 O O . THR A 1 78 ? 14.968 -0.537 -2.902 1.00 95.25 78 THR A O 1
ATOM 593 N N . PRO A 1 79 ? 16.955 0.396 -3.347 1.00 96.19 79 PRO A N 1
ATOM 594 C CA . PRO A 1 79 ? 16.785 1.413 -2.306 1.00 96.19 79 PRO A CA 1
ATOM 595 C C . PRO A 1 79 ? 15.626 2.382 -2.588 1.00 96.19 79 PRO A C 1
ATOM 597 O O . PRO A 1 79 ? 14.881 2.736 -1.680 1.00 96.19 79 PRO A O 1
ATOM 600 N N . GLU A 1 80 ? 15.442 2.778 -3.851 1.00 95.94 80 GLU A N 1
ATOM 601 C CA . GLU A 1 80 ? 14.367 3.680 -4.288 1.00 95.94 80 GLU A CA 1
ATOM 602 C C . GLU A 1 80 ? 13.002 2.989 -4.192 1.00 95.94 80 GLU A C 1
ATOM 604 O O . GLU A 1 80 ? 12.035 3.593 -3.741 1.00 95.94 80 GLU A O 1
ATOM 609 N N . GLN A 1 81 ? 12.939 1.704 -4.549 1.00 97.25 81 GLN A N 1
ATOM 610 C CA . GLN A 1 81 ? 11.766 0.848 -4.369 1.00 97.25 81 GLN A CA 1
ATOM 611 C C . GLN A 1 81 ? 11.332 0.783 -2.899 1.00 97.25 81 GLN A C 1
ATOM 613 O O . GLN A 1 81 ? 10.167 1.014 -2.583 1.00 97.25 81 GLN A O 1
ATOM 618 N N . HIS A 1 82 ? 12.265 0.488 -1.988 1.00 96.25 82 HIS A N 1
ATOM 619 C CA . HIS A 1 82 ? 11.962 0.383 -0.560 1.00 96.25 82 HIS A CA 1
ATOM 620 C C . HIS A 1 82 ? 11.536 1.727 0.039 1.00 96.25 82 HIS A C 1
ATOM 622 O O . HIS A 1 82 ? 10.546 1.771 0.765 1.00 96.25 82 HIS A O 1
ATOM 628 N N . ALA A 1 83 ? 12.227 2.818 -0.306 1.00 96.19 83 ALA A N 1
ATOM 629 C CA . ALA A 1 83 ? 11.855 4.157 0.142 1.00 96.19 83 ALA A CA 1
ATOM 630 C C . ALA A 1 83 ? 10.459 4.563 -0.365 1.00 96.19 83 ALA A C 1
ATOM 632 O O . ALA A 1 83 ? 9.644 5.066 0.405 1.00 96.19 83 ALA A O 1
ATOM 633 N N . ALA A 1 84 ? 10.150 4.287 -1.636 1.00 97.06 84 ALA A N 1
ATOM 634 C CA . ALA A 1 84 ? 8.837 4.567 -2.210 1.00 97.06 84 ALA A CA 1
ATOM 635 C C . ALA A 1 84 ? 7.727 3.727 -1.567 1.00 97.06 84 ALA A C 1
ATOM 637 O O . ALA A 1 84 ? 6.640 4.241 -1.321 1.00 97.06 84 ALA A O 1
ATOM 638 N N . LEU A 1 85 ? 7.989 2.452 -1.261 1.00 97.50 85 LEU A N 1
ATOM 639 C CA . LEU A 1 85 ? 7.035 1.596 -0.555 1.00 97.50 85 LEU A CA 1
ATOM 640 C C . LEU A 1 85 ? 6.785 2.081 0.878 1.00 97.50 85 LEU A C 1
ATOM 642 O O . LEU A 1 85 ? 5.632 2.132 1.296 1.00 97.50 85 LEU A O 1
ATOM 646 N N . ALA A 1 86 ? 7.833 2.456 1.617 1.00 95.88 86 ALA A N 1
ATOM 647 C CA . ALA A 1 86 ? 7.695 3.005 2.965 1.00 95.88 86 ALA A CA 1
ATOM 648 C C . ALA A 1 86 ? 6.855 4.291 2.951 1.00 95.88 86 ALA A C 1
ATOM 650 O O . ALA A 1 86 ? 5.860 4.384 3.669 1.00 95.88 86 ALA A O 1
ATOM 651 N N . ALA A 1 87 ? 7.172 5.226 2.049 1.00 95.88 87 ALA A N 1
ATOM 652 C CA . ALA A 1 87 ? 6.384 6.439 1.849 1.00 95.88 87 ALA A CA 1
ATOM 653 C C . ALA A 1 87 ? 4.926 6.128 1.468 1.00 95.88 87 ALA A C 1
ATOM 655 O O . ALA A 1 87 ? 4.004 6.742 1.995 1.00 95.88 87 ALA A O 1
ATOM 656 N N . ALA A 1 88 ? 4.696 5.141 0.599 1.00 96.81 88 ALA A N 1
ATOM 657 C CA . ALA A 1 88 ? 3.356 4.748 0.177 1.00 96.81 88 ALA A CA 1
ATOM 658 C C . ALA A 1 88 ? 2.507 4.162 1.312 1.00 96.81 88 ALA A C 1
ATOM 660 O O . ALA A 1 88 ? 1.314 4.461 1.423 1.00 96.81 88 ALA A O 1
ATOM 661 N N . LEU A 1 89 ? 3.115 3.338 2.166 1.00 94.75 89 LEU A N 1
ATOM 662 C CA . LEU A 1 89 ? 2.462 2.798 3.354 1.00 94.75 89 LEU A CA 1
ATOM 663 C C . LEU A 1 89 ? 2.185 3.906 4.372 1.00 94.75 89 LEU A C 1
ATOM 665 O O . LEU A 1 89 ? 1.071 3.973 4.889 1.00 94.75 89 LEU A O 1
ATOM 669 N N . ALA A 1 90 ? 3.144 4.805 4.601 1.00 93.81 90 ALA A N 1
ATOM 670 C CA . ALA A 1 90 ? 2.960 5.968 5.461 1.00 93.81 90 ALA A CA 1
ATOM 671 C C . ALA A 1 90 ? 1.804 6.853 4.976 1.00 93.81 90 ALA A C 1
ATOM 673 O O . ALA A 1 90 ? 0.940 7.188 5.777 1.00 93.81 90 ALA A O 1
ATOM 674 N N . GLU A 1 91 ? 1.716 7.163 3.677 1.00 94.69 91 GLU A N 1
ATOM 675 C CA . GLU A 1 91 ? 0.590 7.912 3.096 1.00 94.69 91 GLU A CA 1
ATOM 676 C C . GLU A 1 91 ? -0.748 7.200 3.302 1.00 94.69 91 GLU A C 1
ATOM 678 O O . GLU A 1 91 ? -1.718 7.816 3.739 1.00 94.69 91 GLU A O 1
ATOM 683 N N . SER A 1 92 ? -0.798 5.892 3.039 1.00 92.38 92 SER A N 1
ATOM 684 C CA . SER A 1 92 ? -2.028 5.103 3.179 1.00 92.38 92 SER A CA 1
ATOM 685 C C . SER A 1 92 ? -2.527 5.096 4.629 1.00 92.38 92 SER A C 1
ATOM 687 O O . SER A 1 92 ? -3.707 5.326 4.896 1.00 92.38 92 SER A O 1
ATOM 689 N N . LEU A 1 93 ? -1.618 4.866 5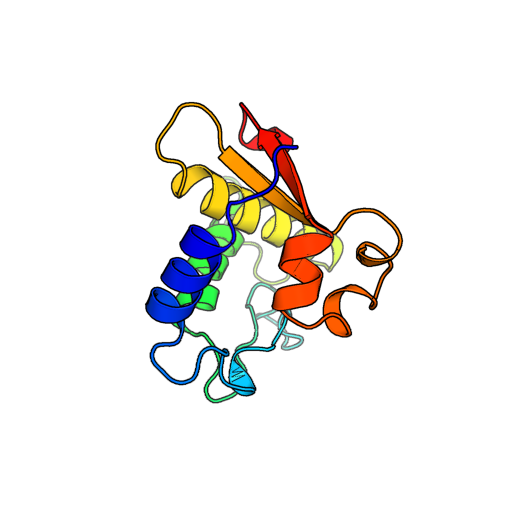.581 1.00 90.81 93 LEU A N 1
ATOM 690 C CA . LEU A 1 93 ? -1.916 4.867 7.014 1.00 90.81 93 LEU A CA 1
ATOM 691 C C . LEU A 1 93 ? -2.286 6.264 7.510 1.00 90.81 93 LEU A C 1
ATOM 693 O O . LEU A 1 93 ? -3.221 6.423 8.294 1.00 90.81 93 LEU A O 1
ATOM 697 N N . TRP A 1 94 ? -1.572 7.282 7.033 1.00 92.31 94 TRP A N 1
ATOM 698 C CA . TRP A 1 94 ? -1.839 8.669 7.367 1.00 92.31 94 TRP A CA 1
ATOM 699 C C . TRP A 1 94 ? -3.220 9.088 6.876 1.00 92.31 94 TRP A C 1
ATOM 701 O O . TRP A 1 94 ? -3.974 9.682 7.639 1.00 92.31 94 TRP A O 1
ATOM 711 N N . ALA A 1 95 ? -3.595 8.753 5.643 1.00 90.62 95 ALA A N 1
ATOM 712 C CA . ALA A 1 95 ? -4.901 9.075 5.076 1.00 90.62 95 ALA A CA 1
ATOM 713 C C . ALA A 1 95 ? -6.061 8.355 5.786 1.00 90.62 95 ALA A C 1
ATOM 715 O O . ALA A 1 95 ? -7.150 8.912 5.884 1.00 90.62 95 ALA A O 1
ATOM 716 N N . ALA A 1 96 ? -5.828 7.152 6.319 1.00 87.56 96 ALA A N 1
ATOM 717 C CA . ALA A 1 96 ? -6.837 6.378 7.044 1.00 87.56 96 ALA A CA 1
ATOM 718 C C . ALA A 1 96 ? -7.128 6.892 8.469 1.00 87.56 96 ALA A C 1
ATOM 720 O O . ALA A 1 96 ? -8.040 6.392 9.132 1.00 87.56 96 ALA A O 1
ATOM 721 N N . ARG A 1 97 ? -6.360 7.866 8.976 1.00 88.12 97 ARG A N 1
ATOM 722 C CA . ARG A 1 97 ? -6.558 8.406 10.327 1.00 88.12 97 ARG A CA 1
ATOM 723 C C . ARG A 1 97 ? -7.870 9.196 10.426 1.00 88.12 97 ARG A C 1
ATOM 725 O O . ARG A 1 97 ? -8.226 9.951 9.529 1.00 88.12 97 ARG A O 1
ATOM 732 N N . VAL A 1 98 ? -8.543 9.093 11.570 1.00 83.94 98 VAL A N 1
ATOM 733 C CA . VAL A 1 98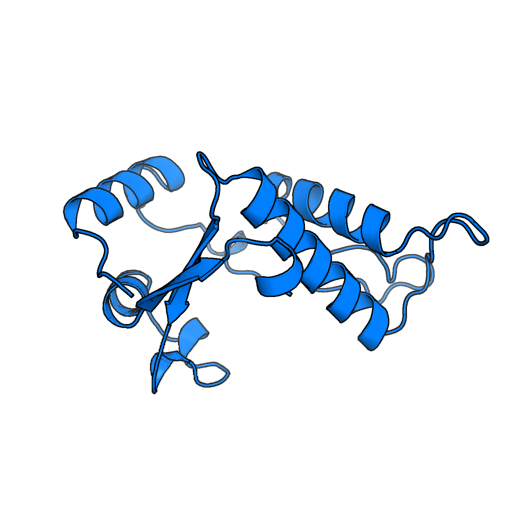 ? -9.793 9.831 11.857 1.00 83.94 98 VAL A CA 1
ATOM 734 C C . VAL A 1 98 ? -9.523 11.143 12.620 1.00 83.94 98 VAL A C 1
ATOM 736 O O . VAL A 1 98 ? -10.419 11.960 12.805 1.00 83.94 98 VAL A O 1
ATOM 739 N N . GLY A 1 99 ? -8.278 11.386 13.048 1.00 86.06 99 GLY A N 1
ATOM 740 C CA . GLY A 1 99 ? -7.910 12.529 13.888 1.00 86.06 99 GLY A CA 1
ATOM 741 C C . GLY A 1 99 ? -6.529 13.124 13.579 1.00 86.06 99 GLY A C 1
ATOM 742 O O . GLY A 1 99 ? -5.966 12.890 12.510 1.00 86.06 99 GLY A O 1
ATOM 743 N N . PRO A 1 100 ? -5.948 13.903 14.509 1.00 84.75 100 PRO A N 1
ATOM 744 C CA . PRO A 1 100 ? -4.670 14.579 14.278 1.00 84.75 100 PRO A CA 1
ATOM 745 C C . PRO A 1 100 ? -3.467 13.625 14.270 1.00 84.75 100 PRO A C 1
ATOM 747 O O . PRO A 1 100 ? -2.396 14.010 13.813 1.00 84.75 100 PRO A O 1
ATOM 750 N N . ALA A 1 101 ? -3.635 12.395 14.760 1.00 83.88 101 ALA A N 1
ATOM 751 C CA . ALA A 1 101 ? -2.585 11.391 14.837 1.00 83.88 101 ALA A CA 1
ATOM 752 C C . ALA A 1 101 ? -2.990 10.098 14.122 1.00 83.88 101 ALA A C 1
ATOM 754 O O . ALA A 1 101 ? -4.161 9.707 14.136 1.00 83.88 101 ALA A O 1
ATOM 755 N N . ALA A 1 102 ? -2.005 9.427 13.531 1.00 84.50 102 ALA A N 1
ATOM 756 C CA . ALA A 1 102 ? -2.114 8.048 13.083 1.00 84.50 102 ALA A CA 1
ATOM 757 C C . ALA A 1 102 ? -1.634 7.112 14.199 1.00 84.50 102 ALA A C 1
ATOM 759 O O . ALA A 1 102 ? -0.665 7.411 14.900 1.00 84.50 102 ALA A O 1
ATOM 760 N N . PHE A 1 103 ? -2.303 5.972 14.356 1.00 77.12 103 PHE A N 1
ATOM 761 C CA . PHE A 1 103 ? -1.915 4.949 15.319 1.00 77.12 103 PHE A CA 1
ATOM 762 C C . PHE A 1 103 ? -1.499 3.687 14.577 1.00 77.12 103 PHE A C 1
ATOM 764 O O . PHE A 1 103 ? -2.277 3.134 13.802 1.00 77.12 103 PHE A O 1
ATOM 771 N N . LEU A 1 104 ? -0.273 3.241 14.825 1.00 75.81 104 LEU A N 1
ATOM 772 C CA . LEU A 1 104 ? 0.287 2.027 14.255 1.00 75.81 104 LEU A CA 1
ATOM 773 C C . LEU A 1 104 ? 0.460 0.990 15.357 1.00 75.81 104 LEU A C 1
ATOM 775 O O . LEU A 1 104 ? 0.864 1.319 16.467 1.00 75.81 104 LEU A O 1
ATOM 779 N N . VAL A 1 105 ? 0.152 -0.262 15.050 1.00 72.50 105 VAL A N 1
ATOM 780 C CA . VAL A 1 105 ? 0.212 -1.362 16.009 1.00 72.50 105 VAL A CA 1
ATOM 781 C C . VAL A 1 105 ? 1.241 -2.356 15.493 1.00 72.50 105 VAL A C 1
ATOM 783 O O . VAL A 1 105 ? 0.992 -3.042 14.501 1.00 72.50 105 VAL A O 1
ATOM 786 N N . LEU A 1 106 ? 2.416 -2.377 16.122 1.00 69.69 106 LEU A N 1
ATOM 787 C CA . LEU A 1 106 ? 3.557 -3.189 15.696 1.00 69.69 106 LEU A CA 1
ATOM 788 C C . LEU A 1 106 ? 3.849 -4.278 16.724 1.00 69.69 106 LEU A C 1
ATOM 790 O O . LEU A 1 106 ? 3.770 -3.995 17.917 1.00 69.69 106 LEU A O 1
ATOM 794 N N . PRO A 1 107 ? 4.192 -5.506 16.297 1.00 66.38 107 PRO A N 1
ATOM 795 C CA . PRO A 1 107 ? 4.707 -6.514 17.212 1.00 66.38 107 PRO A CA 1
ATOM 796 C C . PRO A 1 107 ? 6.021 -6.020 17.837 1.00 66.38 107 PRO A C 1
ATOM 798 O O . PRO A 1 107 ? 6.917 -5.585 17.119 1.00 66.38 107 PRO A O 1
ATOM 801 N N . GLU A 1 108 ? 6.134 -6.094 19.161 1.00 65.75 108 GLU A N 1
ATOM 802 C CA . GLU A 1 108 ? 7.330 -5.763 19.941 1.00 65.75 108 GLU A CA 1
ATOM 803 C C . GLU A 1 108 ? 8.023 -7.035 20.472 1.00 65.75 108 GLU A C 1
ATOM 805 O O . GLU A 1 108 ? 7.440 -8.120 20.547 1.00 65.75 108 GLU A O 1
ATOM 810 N N . GLY A 1 109 ? 9.294 -6.907 20.864 1.00 64.25 109 GLY A N 1
ATOM 811 C CA . GLY A 1 109 ? 10.056 -7.987 21.499 1.00 64.25 109 GLY A CA 1
ATOM 812 C C . GLY A 1 109 ? 10.422 -9.132 20.548 1.00 64.25 109 GLY A C 1
ATOM 813 O O . GLY A 1 109 ? 10.744 -8.911 19.384 1.00 64.25 109 GLY A O 1
ATOM 814 N N . GLU A 1 110 ? 10.384 -10.377 21.034 1.00 58.44 110 GLU A N 1
ATOM 815 C CA . GLU A 1 110 ? 10.749 -11.581 20.259 1.00 58.44 110 GLU A CA 1
ATOM 816 C C . GLU A 1 110 ? 9.870 -11.764 19.003 1.00 58.44 110 GLU A C 1
ATOM 818 O O . GLU A 1 110 ? 10.300 -12.325 17.995 1.00 58.44 110 GLU A O 1
ATOM 823 N N . ALA A 1 111 ? 8.661 -11.191 19.025 1.00 58.75 111 ALA A N 1
ATOM 824 C CA . ALA A 1 111 ? 7.752 -11.129 17.890 1.00 58.75 111 ALA A CA 1
ATOM 825 C C . ALA A 1 111 ? 8.220 -10.187 16.767 1.00 58.75 111 ALA A C 1
ATOM 827 O O . ALA A 1 111 ? 7.818 -10.387 15.623 1.00 58.75 111 ALA A O 1
ATOM 828 N N . ALA A 1 112 ? 9.073 -9.200 17.062 1.00 57.41 112 ALA A N 1
ATOM 829 C CA . ALA A 1 112 ? 9.616 -8.245 16.094 1.00 57.41 112 ALA A CA 1
ATOM 830 C C . ALA A 1 112 ? 10.796 -8.807 15.277 1.00 57.41 112 ALA A C 1
ATOM 832 O O . ALA A 1 112 ? 11.228 -8.183 14.306 1.00 57.41 112 ALA A O 1
ATOM 833 N N . ALA A 1 113 ? 11.335 -9.976 15.649 1.00 58.97 113 ALA A N 1
ATOM 834 C CA . ALA A 1 113 ? 12.476 -10.560 14.955 1.00 58.97 113 ALA A CA 1
ATOM 835 C C . ALA A 1 113 ? 12.136 -10.898 13.483 1.00 58.97 113 ALA A C 1
ATOM 837 O O . ALA A 1 113 ? 11.016 -11.339 13.186 1.00 58.97 113 ALA A O 1
ATOM 838 N N . PRO A 1 114 ? 13.084 -10.743 12.535 1.00 55.09 114 PRO A N 1
ATOM 839 C CA . PRO A 1 114 ? 12.861 -11.073 11.130 1.00 55.09 114 PRO A CA 1
ATOM 840 C C . PRO A 1 114 ? 12.380 -12.521 10.966 1.00 55.09 114 PRO A C 1
ATOM 842 O O . PRO A 1 114 ? 13.067 -13.470 11.334 1.00 55.09 114 PRO A O 1
ATOM 845 N N . GLY A 1 115 ? 11.171 -12.701 10.428 1.00 55.78 115 GLY A N 1
ATOM 846 C CA . GLY A 1 115 ? 10.548 -14.019 10.259 1.00 55.78 115 GLY A CA 1
ATOM 847 C C . GLY A 1 115 ? 9.779 -14.553 11.476 1.00 55.78 115 GLY A C 1
ATOM 848 O O . GLY A 1 115 ? 9.054 -15.534 11.317 1.00 55.78 115 GLY A O 1
ATOM 849 N N . ALA A 1 116 ? 9.845 -13.906 12.646 1.00 56.91 116 ALA A N 1
ATOM 850 C CA . ALA A 1 116 ? 8.996 -14.235 13.795 1.00 56.91 116 ALA A CA 1
ATOM 851 C C . ALA A 1 116 ? 7.538 -13.836 13.532 1.00 56.91 116 ALA A C 1
ATOM 853 O O . ALA A 1 116 ? 6.654 -14.677 13.652 1.00 56.91 116 ALA A O 1
ATOM 854 N N . VAL A 1 117 ? 7.291 -12.623 13.018 1.00 53.28 117 VAL A N 1
ATOM 855 C CA . VAL A 1 117 ? 5.953 -12.148 12.597 1.00 53.28 117 VAL A CA 1
ATOM 856 C C . VAL A 1 117 ? 5.263 -13.110 11.625 1.00 53.28 117 VAL A C 1
ATOM 858 O O . VAL A 1 117 ? 4.067 -13.351 11.738 1.00 53.28 117 VAL A O 1
ATOM 861 N N . ALA A 1 118 ? 6.016 -13.707 10.695 1.00 53.12 118 ALA A N 1
ATOM 862 C CA . ALA A 1 118 ? 5.481 -14.657 9.716 1.00 53.12 118 ALA A CA 1
ATOM 863 C C . ALA A 1 118 ? 5.077 -16.011 10.330 1.00 53.12 118 ALA A C 1
ATOM 865 O O . ALA A 1 118 ? 4.305 -16.753 9.724 1.00 53.12 118 ALA A O 1
ATOM 866 N N . ARG A 1 119 ? 5.612 -16.341 11.513 1.00 53.12 119 ARG A N 1
ATOM 867 C CA . ARG A 1 119 ? 5.303 -17.559 12.280 1.00 53.12 119 ARG A CA 1
ATOM 868 C C . ARG A 1 119 ? 4.216 -17.335 13.325 1.00 53.12 119 ARG A C 1
ATOM 870 O O . ARG A 1 119 ? 3.645 -18.308 13.810 1.00 53.12 119 ARG A O 1
ATOM 877 N N . LEU A 1 120 ? 3.931 -16.080 13.664 1.00 55.97 120 LEU A N 1
ATOM 878 C CA . LEU A 1 120 ? 2.913 -15.739 14.642 1.00 55.97 120 LEU A CA 1
ATOM 879 C C . LEU A 1 120 ? 1.526 -15.825 14.010 1.00 55.97 120 LEU A C 1
ATOM 881 O O . LEU A 1 120 ? 1.234 -15.219 12.978 1.00 55.97 120 LEU A O 1
ATOM 885 N N . GLY A 1 121 ? 0.643 -16.577 14.663 1.00 56.75 121 GLY A N 1
ATOM 886 C CA . GLY A 1 121 ? -0.781 -16.524 14.355 1.00 56.75 121 GLY A CA 1
ATOM 887 C C . GLY 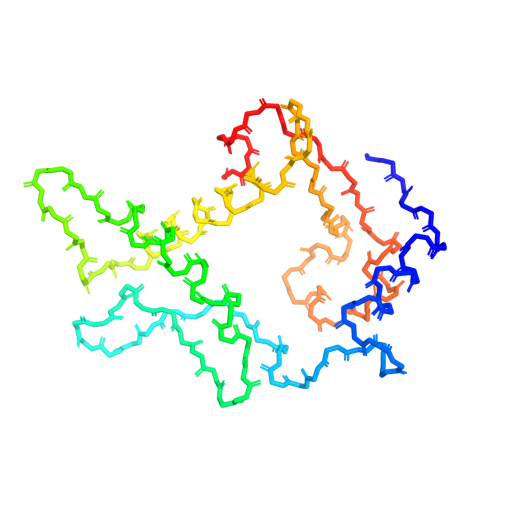A 1 121 ? -1.339 -15.126 14.640 1.00 56.75 121 GLY A C 1
ATOM 888 O O . GLY A 1 121 ? -0.817 -14.395 15.480 1.00 56.75 121 GLY A O 1
ATOM 889 N N . TYR A 1 122 ? -2.441 -14.761 13.985 1.00 57.59 122 TYR A N 1
ATOM 890 C CA . TYR A 1 122 ? -3.081 -13.449 14.163 1.00 57.59 122 TYR A CA 1
ATOM 891 C C . TYR A 1 122 ? -3.394 -13.131 15.643 1.00 57.59 122 TYR A C 1
ATOM 893 O O . TYR A 1 122 ? -3.160 -12.019 16.105 1.00 57.59 122 TYR A O 1
ATOM 901 N N . ASP A 1 123 ? -3.814 -14.140 16.417 1.00 59.75 123 ASP A N 1
ATOM 902 C CA . ASP A 1 123 ? -4.127 -14.012 17.852 1.00 59.75 123 ASP A CA 1
ATOM 903 C C . ASP A 1 123 ? -2.879 -13.897 18.759 1.00 59.75 123 ASP A C 1
ATOM 905 O O . ASP A 1 123 ? -2.981 -13.554 19.942 1.00 59.75 123 ASP A O 1
ATOM 909 N N . GLN A 1 124 ? -1.698 -14.241 18.237 1.00 62.66 124 GLN A N 1
ATOM 910 C CA . GLN A 1 124 ? -0.411 -14.028 18.907 1.00 62.66 124 GLN A CA 1
ATOM 911 C C . GLN A 1 124 ? 0.132 -12.637 18.573 1.00 62.66 124 GLN A C 1
ATOM 913 O O . GLN A 1 124 ? 0.614 -11.949 19.471 1.00 62.66 124 GLN A O 1
ATOM 918 N N . LEU A 1 125 ? -0.039 -12.183 17.323 1.00 61.75 125 LEU A N 1
ATOM 919 C CA . LEU A 1 125 ? 0.252 -10.802 16.934 1.00 61.75 125 LEU A CA 1
ATOM 920 C C . LEU A 1 125 ? -0.544 -9.823 17.797 1.00 61.75 125 LEU A C 1
ATOM 922 O O . LEU A 1 125 ? 0.049 -8.931 18.383 1.00 61.75 125 LEU A O 1
ATOM 926 N N . SER A 1 126 ? -1.845 -10.044 18.001 1.00 59.72 126 SER A N 1
ATOM 927 C CA . SER A 1 126 ? -2.676 -9.148 18.820 1.00 59.72 126 SER A CA 1
ATOM 928 C C . SER A 1 126 ? -2.248 -9.035 20.292 1.00 59.72 126 SER A C 1
ATOM 930 O O . SER A 1 126 ? -2.651 -8.090 20.963 1.00 59.72 126 SER A O 1
ATOM 932 N N . ARG A 1 127 ? -1.465 -9.988 20.816 1.00 62.09 127 ARG A N 1
ATOM 933 C CA . ARG A 1 127 ? -0.952 -9.975 22.199 1.00 62.09 127 ARG A CA 1
ATOM 934 C C . ARG A 1 127 ? 0.458 -9.410 22.322 1.00 62.09 127 ARG A C 1
ATOM 936 O O . ARG A 1 127 ? 0.804 -8.908 23.383 1.00 62.09 127 ARG A O 1
ATOM 943 N N . ALA A 1 128 ? 1.251 -9.506 21.261 1.00 64.25 128 ALA A N 1
ATOM 944 C CA . ALA A 1 128 ? 2.637 -9.053 21.236 1.00 64.25 128 ALA A CA 1
ATOM 945 C C . ALA A 1 128 ? 2.795 -7.640 20.658 1.00 64.25 128 ALA A C 1
ATOM 947 O O . ALA A 1 128 ? 3.918 -7.204 20.438 1.00 64.25 128 ALA A O 1
ATOM 948 N N . VAL A 1 129 ? 1.698 -6.942 20.358 1.00 66.06 129 VAL A N 1
ATOM 949 C CA . VAL A 1 129 ? 1.737 -5.642 19.686 1.00 66.06 129 VAL A CA 1
ATOM 950 C C . VAL A 1 129 ? 1.659 -4.458 20.644 1.00 66.06 129 VAL A C 1
ATOM 952 O O . VAL A 1 129 ? 0.860 -4.447 21.581 1.00 66.06 129 VAL A O 1
ATOM 955 N N . ALA A 1 130 ? 2.427 -3.415 20.345 1.00 67.94 130 ALA A N 1
ATOM 956 C CA . ALA A 1 130 ? 2.318 -2.109 20.968 1.00 67.94 130 ALA A CA 1
ATOM 957 C C . ALA A 1 130 ? 1.757 -1.079 19.986 1.00 67.94 130 ALA A C 1
ATOM 959 O O . ALA A 1 130 ? 2.097 -1.040 18.804 1.00 67.94 130 ALA A O 1
ATOM 960 N N . GLN A 1 131 ? 0.883 -0.216 20.502 1.00 71.62 131 GLN A N 1
ATOM 961 C CA . GLN A 1 131 ? 0.407 0.963 19.789 1.00 71.62 131 GLN A CA 1
ATOM 962 C C . GLN A 1 131 ? 1.446 2.096 19.857 1.00 71.62 131 GLN A C 1
ATOM 964 O O . GLN A 1 131 ? 1.822 2.532 20.949 1.00 71.62 131 GLN A O 1
ATOM 969 N N . HIS A 1 132 ? 1.834 2.618 18.700 1.00 76.75 132 HIS A N 1
ATOM 970 C CA . HIS A 1 132 ? 2.636 3.823 18.512 1.00 76.75 132 HIS A CA 1
ATOM 971 C C . HIS A 1 132 ? 1.760 4.917 17.901 1.00 76.75 132 HIS A C 1
ATOM 973 O O . HIS A 1 132 ? 0.924 4.642 17.041 1.00 76.75 132 HIS A O 1
ATOM 979 N N . SER A 1 133 ? 1.933 6.158 18.349 1.00 81.25 133 SER A N 1
ATOM 980 C CA . SER A 1 133 ? 1.214 7.318 17.820 1.00 81.25 133 SER A CA 1
ATOM 981 C C . SER A 1 133 ? 2.161 8.217 17.038 1.00 81.25 133 SER A C 1
ATOM 983 O O . SER A 1 133 ? 3.183 8.636 17.577 1.00 81.25 133 SER A O 1
ATOM 985 N N . ALA A 1 134 ? 1.788 8.562 15.812 1.00 82.62 134 ALA A N 1
ATOM 986 C CA . ALA A 1 134 ? 2.491 9.525 14.979 1.00 82.62 134 ALA A CA 1
ATOM 987 C C . ALA A 1 134 ? 1.609 10.761 14.776 1.00 82.62 134 ALA A C 1
ATOM 989 O O . ALA A 1 134 ? 0.465 10.646 14.339 1.00 82.62 134 ALA A O 1
ATOM 990 N N . THR A 1 135 ? 2.134 11.942 15.096 1.00 87.94 135 THR A N 1
ATOM 991 C CA . THR A 1 135 ? 1.460 13.239 14.884 1.00 87.94 135 THR A CA 1
ATOM 992 C C . THR A 1 135 ? 1.875 13.917 13.582 1.00 87.94 135 THR A C 1
ATOM 994 O O . THR A 1 135 ? 1.318 14.952 13.223 1.00 87.94 135 THR A O 1
ATOM 997 N N . THR A 1 136 ? 2.824 13.326 12.857 1.00 87.75 136 THR A N 1
ATOM 998 C CA . THR A 1 136 ? 3.217 13.718 11.503 1.00 87.75 136 THR A CA 1
ATOM 999 C C . THR A 1 136 ? 3.339 12.473 10.633 1.00 87.75 136 THR A C 1
ATOM 1001 O O . THR A 1 136 ? 3.562 11.368 11.133 1.00 87.75 136 THR A O 1
ATOM 1004 N N . LYS A 1 137 ? 3.191 12.645 9.320 1.00 86.38 137 LYS A N 1
ATOM 1005 C CA . LYS A 1 137 ? 3.325 11.552 8.353 1.00 86.38 137 LYS A CA 1
ATOM 1006 C C . LYS A 1 137 ? 4.762 11.045 8.288 1.00 86.38 137 LYS A C 1
ATOM 1008 O O . LYS A 1 137 ? 4.995 9.852 8.159 1.00 86.38 137 LYS A O 1
ATOM 1013 N N . GLU A 1 138 ? 5.722 11.952 8.401 1.00 87.94 138 GLU A N 1
ATOM 1014 C CA . GLU A 1 138 ? 7.152 11.665 8.325 1.00 87.94 138 GLU A CA 1
ATOM 1015 C C . GLU A 1 138 ? 7.602 10.753 9.472 1.00 87.94 138 GLU A C 1
ATOM 1017 O O . GLU A 1 138 ? 8.532 9.979 9.301 1.00 87.94 138 GLU A O 1
ATOM 1022 N N . ALA A 1 139 ? 6.902 10.777 10.613 1.00 84.81 139 ALA A N 1
ATOM 1023 C CA . ALA A 1 139 ? 7.157 9.876 11.735 1.00 84.81 139 ALA A CA 1
ATOM 1024 C C . ALA A 1 139 ? 6.699 8.420 11.489 1.00 84.81 139 ALA A C 1
ATOM 1026 O O . ALA A 1 139 ? 6.905 7.571 12.354 1.00 84.81 139 ALA A O 1
ATOM 1027 N N . LEU A 1 140 ? 6.059 8.129 10.348 1.00 81.12 140 LEU A N 1
ATOM 1028 C CA . LEU A 1 140 ? 5.678 6.774 9.927 1.00 81.12 140 LEU A CA 1
ATOM 1029 C C . LEU A 1 140 ? 6.670 6.134 8.938 1.00 81.12 140 LEU A C 1
ATOM 1031 O O . LEU A 1 140 ? 6.477 4.965 8.600 1.00 81.12 140 LEU A O 1
ATOM 1035 N N . VAL A 1 141 ? 7.659 6.888 8.437 1.00 78.81 141 VAL A N 1
ATOM 1036 C CA . VAL A 1 141 ? 8.605 6.457 7.386 1.00 78.81 141 VAL A CA 1
ATOM 1037 C C . VAL A 1 141 ? 9.914 5.959 7.984 1.00 78.81 141 VAL A C 1
ATOM 1039 O O . VAL A 1 141 ? 10.435 6.623 8.905 1.00 78.81 141 VAL A O 1
#

Foldseek 3Di:
DDADDPVVVQVVLCVVPNPVSDDDPQQPDDFDADPDPLQRLATDRDVVYDCVVRVQLSVQLQVQQQDPVPGHDSPDDPVSSVVSSQLSVLVVQVVPDPDQKGKDKFFDDPCNPVCSVVVDDPVRSSVRIDIDIDNDSVVSD

Secondary structure (DSSP, 8-state):
-PPPPHHHHHHHHHHHHGGG-S--GGG-----B--STT-TTPBPPPTTS-HHHHHHHHHHHHHHHEETTTEE-SS--HHHHHHHHHHHHHHHHHHT-SSSSEEEEEE-GGGGSTTTTTTS-HHHHHHHEEEEEESSSGGG-

InterPro domains:
  IPR025257 Deubiquitinating enzyme MINDY-3/4, conserved domain [PF13898] (14-140)
  IPR039785 Deubiquitinating enzyme MINDY-3/4 [PTHR12473] (3-141)

Radius of gyration: 16.75 Å; chains: 1; bounding box: 34×36×42 Å

Sequence (141 aa):
GTSIPPDVMRQLRSLLWGNQGVPPPSWKQGFFFSRHAGLQFGLVQRQGGPCGVLAAVQAHVLAALHKPTSGFNTTPRTPEQHAALAAALAESLWAARVGPAAFLVLPEGEAAAPGAVARLGYDQLSRAVAQHSATTKEALV

Organism: NCBI:txid47790

pLDDT: mean 83.08, std 13.45, range [53.12, 97.62]